Protein AF-A0A2M8Q6L3-F1 (afdb_monomer_lite)

InterPro dom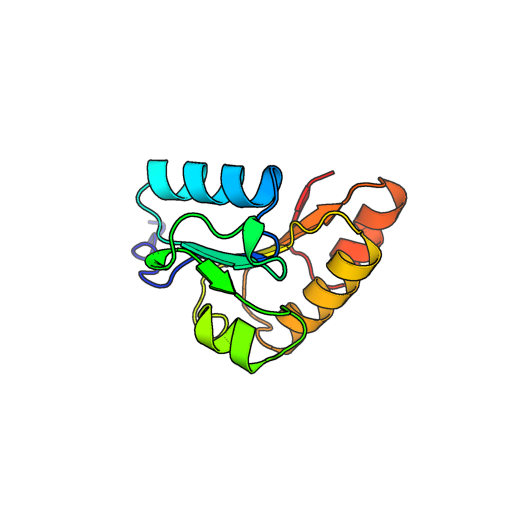ains:
  IPR003148 Regulator of K+ conductance, N-terminal lobe [PF02254] (12-122)
  IPR003148 Regulator of K+ conductance, N-terminal lobe [PS51201] (9-121)
  IPR036291 NAD(P)-binding domain superfamily [SSF51735] (10-122)
  IPR050721 Trk/Ktr/HKT Potassium Transport [PTHR43833] (9-122)

pLDDT: mean 94.06, std 12.29, range [35.91, 98.88]

Sequence (122 aa):
LLCTEPPSREPVVIIGGGRVGRAAGRALAERGMDYRIVELLPERVRDPAKYVLGDAANLEVLIAAGIRKTPAVLVTTHDDDTNIYLTIYCRRLRPDVQIISRARLERNVATLHRAGADFVLS

Structure (mmCIF, N/CA/C/O backbone):
data_AF-A0A2M8Q6L3-F1
#
_entry.id   AF-A0A2M8Q6L3-F1
#
loop_
_atom_site.group_PDB
_atom_site.id
_atom_site.type_symbol
_atom_site.label_atom_id
_atom_site.label_alt_id
_atom_site.label_comp_id
_atom_site.label_asym_id
_atom_site.label_entity_id
_atom_site.label_seq_id
_atom_site.pdbx_PDB_ins_code
_atom_site.Cartn_x
_atom_site.Cartn_y
_atom_site.Cartn_z
_atom_site.occupancy
_atom_site.B_iso_or_equiv
_atom_site.auth_seq_id
_atom_site.auth_comp_id
_atom_site.auth_asym_id
_atom_site.auth_atom_id
_atom_site.pdbx_PDB_model_num
ATOM 1 N N . LEU A 1 1 ? 1.547 25.552 21.720 1.00 35.91 1 LEU A N 1
ATOM 2 C CA . LEU A 1 1 ? 0.597 24.492 22.122 1.00 35.91 1 LEU A CA 1
ATOM 3 C C . LEU A 1 1 ? 0.181 23.758 20.856 1.00 35.91 1 LEU A C 1
ATOM 5 O O . LEU A 1 1 ? -0.789 24.145 20.225 1.00 35.91 1 LEU A O 1
ATOM 9 N N . LEU A 1 2 ? 0.996 22.803 20.403 1.00 39.00 2 LEU A N 1
ATOM 10 C CA . LEU A 1 2 ? 0.641 21.976 19.252 1.00 39.00 2 LEU A CA 1
ATOM 11 C C . LEU A 1 2 ? -0.349 20.931 19.762 1.00 39.00 2 LEU A C 1
ATOM 13 O O . LEU A 1 2 ? 0.032 20.037 20.514 1.00 39.00 2 LEU A O 1
ATOM 17 N N . CYS A 1 3 ? -1.623 21.106 19.424 1.00 40.62 3 CYS A N 1
ATOM 18 C CA . CYS A 1 3 ? -2.641 20.084 19.600 1.00 40.62 3 CYS A CA 1
ATOM 19 C C . CYS A 1 3 ? -2.251 18.895 18.719 1.00 40.62 3 CYS A C 1
ATOM 21 O O . CYS A 1 3 ? -2.508 18.895 17.520 1.00 40.62 3 CYS A O 1
ATOM 23 N N . THR A 1 4 ? -1.579 17.901 19.295 1.00 52.38 4 THR A N 1
ATOM 24 C CA . THR A 1 4 ? -1.509 16.581 18.679 1.00 52.38 4 THR A CA 1
ATOM 25 C C . THR A 1 4 ? -2.895 15.984 18.842 1.00 52.38 4 THR A C 1
ATOM 27 O O . THR A 1 4 ? -3.271 15.586 19.947 1.00 52.38 4 THR A O 1
ATOM 30 N N . GLU A 1 5 ? -3.686 16.004 17.772 1.00 51.12 5 GLU A N 1
ATOM 31 C CA . GLU A 1 5 ? -4.909 15.213 17.713 1.00 51.12 5 GLU A CA 1
ATOM 32 C C . GLU A 1 5 ? -4.588 13.773 18.147 1.00 51.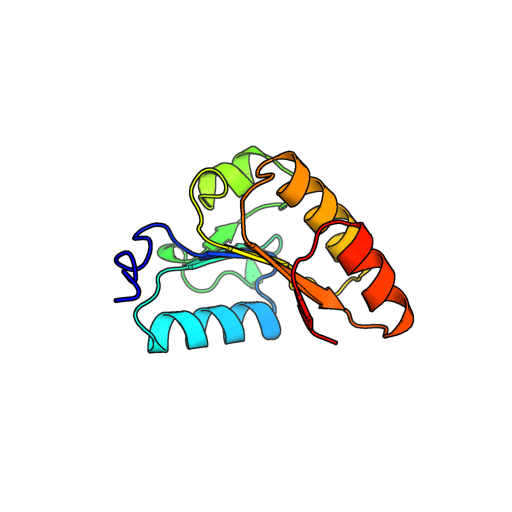12 5 GLU A C 1
ATOM 34 O O . GLU A 1 5 ? -3.494 13.272 17.848 1.00 51.12 5 GLU A O 1
ATOM 39 N N . PRO A 1 6 ? -5.480 13.110 18.904 1.00 53.69 6 PRO A N 1
ATOM 40 C CA . PRO A 1 6 ? -5.266 11.718 19.266 1.00 53.69 6 PRO A CA 1
ATOM 41 C C . PRO A 1 6 ? -5.015 10.908 17.985 1.00 53.69 6 PRO A C 1
ATOM 43 O O . PRO A 1 6 ? -5.658 11.186 16.968 1.00 53.69 6 PRO A O 1
ATOM 46 N N . PRO A 1 7 ? -4.088 9.930 18.001 1.00 58.44 7 PRO A N 1
ATOM 47 C CA . PRO A 1 7 ? -3.788 9.145 16.814 1.00 58.44 7 PRO A CA 1
ATOM 48 C C . PRO A 1 7 ? -5.089 8.578 16.251 1.00 58.44 7 PRO A C 1
ATOM 50 O O . PRO A 1 7 ? -5.906 8.023 16.994 1.00 58.44 7 PRO A O 1
ATOM 53 N N . SER A 1 8 ? -5.289 8.772 14.944 1.00 64.69 8 SER A N 1
ATOM 54 C CA . SER A 1 8 ? -6.406 8.193 14.204 1.00 64.69 8 SER A CA 1
ATOM 55 C C . SER A 1 8 ? -6.602 6.741 14.638 1.00 64.69 8 SER A C 1
ATOM 57 O O . SER A 1 8 ? -5.675 5.937 14.566 1.00 64.69 8 SER A O 1
ATOM 59 N N . ARG A 1 9 ? -7.818 6.404 15.079 1.00 81.38 9 ARG A N 1
ATOM 60 C CA . ARG A 1 9 ? -8.196 5.012 15.371 1.00 81.38 9 ARG A CA 1
ATOM 61 C C . ARG A 1 9 ? -8.294 4.155 14.110 1.00 81.38 9 ARG A C 1
ATOM 63 O O . ARG A 1 9 ? -8.379 2.939 14.217 1.00 81.38 9 ARG A O 1
ATOM 70 N N . GLU A 1 10 ? -8.320 4.785 12.940 1.00 94.25 10 GLU A N 1
ATOM 71 C CA . GLU A 1 10 ? -8.397 4.101 11.656 1.00 94.25 10 GLU A CA 1
ATOM 72 C C . GLU A 1 10 ? -7.019 3.534 11.281 1.00 94.25 10 GLU A C 1
ATOM 74 O O . GLU A 1 10 ? -6.007 4.226 11.460 1.00 94.25 10 GLU A O 1
ATOM 79 N N . PRO A 1 11 ? -6.964 2.298 10.757 1.00 96.56 11 PRO A N 1
ATOM 80 C CA . PRO A 1 11 ? -5.713 1.618 10.469 1.00 96.56 11 PRO A CA 1
ATOM 81 C C . PRO A 1 11 ? -4.974 2.282 9.310 1.00 96.56 11 PRO A C 1
ATOM 83 O O . PRO A 1 11 ? -5.585 2.683 8.322 1.00 96.56 11 PRO A O 1
ATOM 86 N N . VAL A 1 12 ? -3.644 2.306 9.384 1.00 98.44 12 VAL A N 1
ATOM 87 C CA . VAL A 1 12 ? -2.796 2.628 8.230 1.00 98.44 12 VAL A CA 1
ATOM 88 C C . VAL A 1 12 ? -2.948 1.539 7.168 1.00 98.44 12 VAL A C 1
ATOM 90 O O . VAL A 1 12 ? -2.788 0.349 7.455 1.00 98.44 12 VAL A O 1
ATOM 93 N N . VAL A 1 13 ? -3.193 1.933 5.921 1.00 98.75 13 VAL A N 1
ATOM 94 C CA . VAL A 1 13 ? -3.268 0.994 4.796 1.00 98.75 13 VAL A CA 1
ATOM 95 C C . VAL A 1 13 ? -1.871 0.762 4.238 1.00 98.75 13 VAL A C 1
ATOM 97 O O . VAL A 1 13 ? -1.167 1.701 3.879 1.00 98.75 13 VAL A O 1
ATOM 100 N N . ILE A 1 14 ? -1.468 -0.497 4.120 1.00 98.81 14 ILE A N 1
ATOM 101 C CA . ILE A 1 14 ? -0.196 -0.899 3.520 1.00 98.81 14 ILE A CA 1
ATOM 102 C C . ILE A 1 14 ? -0.506 -1.742 2.289 1.00 98.81 14 ILE A C 1
ATOM 104 O O . ILE A 1 14 ? -1.109 -2.802 2.401 1.00 98.81 14 ILE A O 1
ATOM 108 N N . ILE A 1 15 ? -0.066 -1.314 1.113 1.00 98.75 15 ILE A N 1
ATOM 109 C CA . ILE A 1 15 ? -0.221 -2.072 -0.126 1.00 98.75 15 ILE A CA 1
ATOM 110 C C . ILE A 1 15 ? 1.060 -2.870 -0.388 1.00 98.75 15 ILE A C 1
ATOM 112 O O . ILE A 1 15 ? 2.148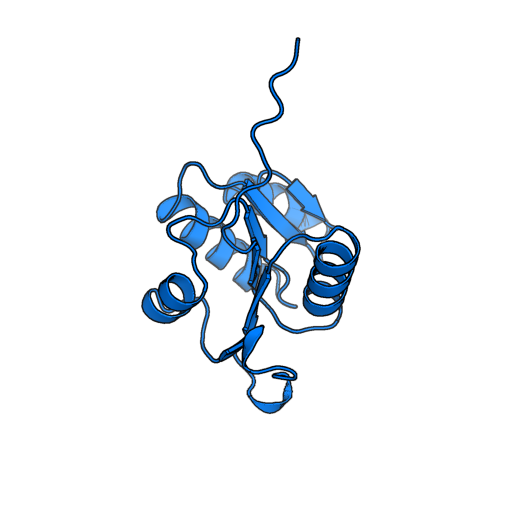 -2.304 -0.547 1.00 98.75 15 ILE A O 1
ATOM 116 N N . GLY A 1 16 ? 0.917 -4.195 -0.428 1.00 98.06 16 GLY A N 1
ATOM 117 C CA . GLY A 1 16 ? 1.989 -5.170 -0.601 1.00 98.06 16 GLY A CA 1
ATOM 118 C C . GLY A 1 16 ? 2.408 -5.836 0.713 1.00 98.06 16 GLY A C 1
ATOM 119 O O . GLY A 1 16 ? 3.131 -5.264 1.524 1.00 98.06 16 GLY A O 1
ATOM 120 N N . GLY A 1 17 ? 2.071 -7.111 0.886 1.00 97.19 17 GLY A N 1
ATOM 121 C CA . GLY A 1 17 ? 2.447 -7.959 2.023 1.00 97.19 17 GLY A CA 1
ATOM 122 C C . GLY A 1 17 ? 3.828 -8.604 1.895 1.00 97.19 17 GLY A C 1
ATOM 123 O O . GLY A 1 17 ? 4.073 -9.678 2.448 1.00 97.19 17 GLY A O 1
ATOM 124 N N . GLY A 1 18 ? 4.757 -7.965 1.177 1.00 95.88 18 GLY A N 1
ATOM 125 C CA . GLY A 1 18 ? 6.148 -8.399 1.030 1.00 95.88 18 GLY A CA 1
ATOM 126 C C . GLY A 1 18 ? 7.014 -8.127 2.269 1.00 95.88 18 GLY A C 1
ATOM 127 O O . GLY A 1 18 ? 6.529 -7.826 3.356 1.00 95.88 18 GLY A O 1
ATOM 128 N N . ARG A 1 19 ? 8.344 -8.212 2.120 1.00 95.62 19 ARG A N 1
ATOM 129 C CA . ARG A 1 19 ? 9.284 -7.950 3.233 1.00 95.62 19 ARG A CA 1
ATOM 130 C C . ARG A 1 19 ? 9.112 -6.548 3.830 1.00 95.62 19 ARG A C 1
ATOM 132 O O . ARG A 1 19 ? 9.056 -6.431 5.050 1.00 95.62 19 ARG A O 1
ATOM 139 N N . VAL A 1 20 ? 9.003 -5.528 2.974 1.00 96.38 20 VAL A N 1
ATOM 140 C CA . VAL A 1 20 ? 8.890 -4.119 3.386 1.00 96.38 20 VAL A CA 1
ATOM 141 C C . VAL A 1 20 ? 7.541 -3.842 4.040 1.00 96.38 20 VAL A C 1
ATOM 143 O O . VAL A 1 20 ? 7.528 -3.428 5.193 1.00 96.38 20 VAL A O 1
ATOM 146 N N . GLY A 1 21 ? 6.420 -4.153 3.383 1.00 97.31 21 GLY A N 1
ATOM 147 C CA . GLY A 1 21 ? 5.096 -3.915 3.967 1.00 97.31 21 GLY A CA 1
ATOM 148 C C . GLY A 1 21 ? 4.877 -4.637 5.299 1.00 97.31 21 GLY A C 1
ATOM 149 O O . GLY A 1 21 ? 4.383 -4.041 6.252 1.00 97.31 21 GLY A O 1
ATOM 150 N N . ARG A 1 22 ? 5.360 -5.882 5.447 1.00 97.75 22 ARG A N 1
ATOM 151 C CA . ARG A 1 22 ? 5.311 -6.577 6.747 1.00 97.75 22 ARG A CA 1
ATOM 152 C C . ARG A 1 22 ? 6.209 -5.941 7.805 1.00 97.75 22 ARG A C 1
ATOM 154 O O . ARG A 1 22 ? 5.877 -6.010 8.982 1.00 97.75 22 ARG A O 1
ATOM 161 N N . ALA A 1 23 ? 7.370 -5.408 7.425 1.00 97.50 23 ALA A N 1
ATOM 162 C CA . ALA A 1 23 ? 8.237 -4.695 8.362 1.00 97.50 23 ALA A CA 1
ATOM 163 C C . ALA A 1 23 ? 7.589 -3.386 8.826 1.00 97.50 23 ALA A C 1
ATOM 165 O O . ALA A 1 23 ? 7.583 -3.118 10.023 1.00 97.50 23 ALA A O 1
ATOM 166 N N . ALA A 1 24 ? 6.963 -2.644 7.909 1.00 97.69 24 ALA A N 1
ATOM 167 C CA . ALA A 1 24 ? 6.191 -1.452 8.237 1.00 97.69 24 ALA A CA 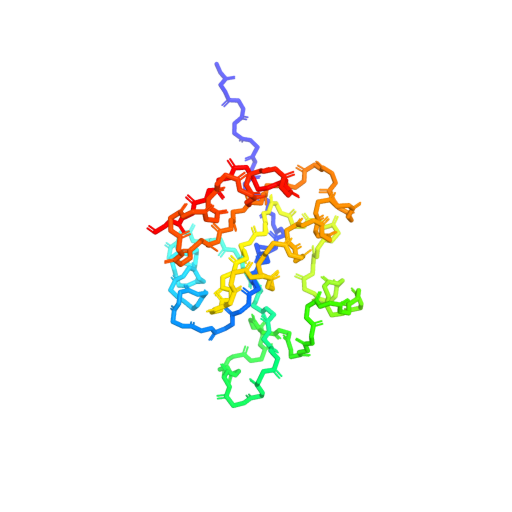1
ATOM 168 C C . ALA A 1 24 ? 5.024 -1.772 9.186 1.00 97.69 24 ALA A C 1
ATOM 170 O O . ALA A 1 24 ? 4.887 -1.121 10.215 1.00 97.69 24 ALA A O 1
ATOM 171 N N . GLY A 1 25 ? 4.248 -2.828 8.907 1.00 97.69 25 GLY A N 1
ATOM 172 C CA . GLY A 1 25 ? 3.161 -3.268 9.790 1.00 97.69 25 GLY A CA 1
ATOM 173 C C . GLY A 1 25 ? 3.635 -3.616 11.206 1.00 97.69 25 GLY A C 1
ATOM 174 O O . GLY A 1 25 ? 3.018 -3.201 12.182 1.00 97.69 25 GLY A O 1
ATOM 175 N N . ARG A 1 26 ? 4.777 -4.309 11.345 1.00 97.75 26 ARG A N 1
ATOM 176 C CA . ARG A 1 26 ? 5.376 -4.578 12.668 1.00 97.75 26 ARG A CA 1
ATOM 177 C C . ARG A 1 26 ? 5.790 -3.296 13.389 1.00 97.75 26 ARG A C 1
ATOM 179 O O . ARG A 1 26 ? 5.429 -3.123 14.545 1.00 97.75 26 ARG A O 1
ATOM 186 N N . ALA A 1 27 ? 6.470 -2.384 12.697 1.00 97.50 27 ALA A N 1
ATOM 187 C CA . ALA A 1 27 ? 6.904 -1.117 13.281 1.00 97.50 27 ALA A CA 1
ATOM 188 C C . ALA A 1 27 ? 5.723 -0.227 13.722 1.00 97.50 27 ALA A C 1
ATOM 190 O O . ALA A 1 27 ? 5.832 0.498 14.709 1.00 97.50 27 ALA A O 1
ATOM 191 N N . LEU A 1 28 ? 4.588 -0.277 13.013 1.00 96.81 28 LEU A N 1
ATOM 192 C CA . LEU A 1 28 ? 3.353 0.396 13.432 1.00 96.81 28 LEU A CA 1
ATOM 193 C C . LEU A 1 28 ? 2.765 -0.249 14.692 1.00 96.81 28 LEU A C 1
ATOM 195 O O . LEU A 1 28 ? 2.455 0.465 15.646 1.00 96.81 28 LEU A O 1
ATOM 199 N N . ALA A 1 29 ? 2.686 -1.583 14.729 1.00 96.06 29 ALA A N 1
ATOM 200 C CA . ALA A 1 29 ? 2.184 -2.320 15.888 1.00 96.06 29 ALA A CA 1
ATOM 201 C C . ALA A 1 29 ? 3.006 -2.056 17.157 1.00 96.06 29 ALA A C 1
ATOM 203 O O . ALA A 1 29 ? 2.437 -1.836 18.222 1.00 96.06 29 ALA A O 1
ATOM 204 N N . GLU A 1 30 ? 4.337 -2.015 17.041 1.00 97.25 30 GLU A N 1
ATOM 205 C CA . GLU A 1 30 ? 5.258 -1.688 18.142 1.00 97.25 30 GLU A CA 1
ATOM 206 C C . GLU A 1 30 ? 5.016 -0.285 18.723 1.00 97.25 30 GLU A C 1
ATOM 208 O O . GLU A 1 30 ? 5.325 -0.029 19.884 1.00 97.25 30 GLU A O 1
ATOM 213 N N . ARG A 1 31 ? 4.424 0.620 17.935 1.00 95.44 31 ARG A N 1
ATOM 214 C CA . ARG A 1 31 ? 4.042 1.979 18.347 1.00 95.44 31 ARG A CA 1
ATOM 215 C C . ARG A 1 31 ? 2.570 2.092 18.756 1.00 95.44 31 ARG A C 1
ATOM 217 O O . ARG A 1 31 ? 2.081 3.202 18.945 1.00 95.44 31 ARG A O 1
ATOM 224 N N . GLY A 1 32 ? 1.853 0.972 18.860 1.00 94.88 32 GLY A N 1
ATOM 225 C CA . GLY A 1 32 ? 0.431 0.946 19.204 1.00 94.88 32 GLY A CA 1
ATOM 226 C C . GLY A 1 32 ? -0.496 1.482 18.108 1.00 94.88 32 GLY A C 1
ATOM 227 O O . GLY A 1 32 ? -1.640 1.818 18.400 1.00 94.88 32 GLY A O 1
ATOM 228 N N . MET A 1 33 ? -0.023 1.579 16.861 1.00 95.38 33 MET A N 1
ATOM 229 C CA . MET A 1 33 ? -0.832 2.010 15.720 1.00 95.38 33 MET A CA 1
ATOM 230 C C . MET A 1 33 ? -1.409 0.807 14.977 1.00 95.38 33 MET A C 1
ATOM 232 O O . ME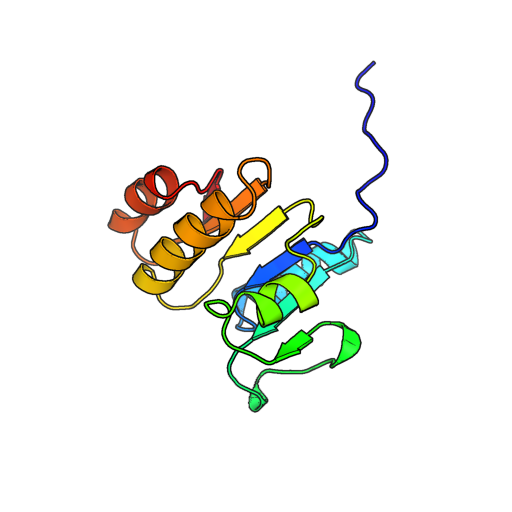T A 1 33 ? -0.704 -0.169 14.706 1.00 95.38 33 MET A O 1
ATOM 236 N N . ASP A 1 34 ? -2.691 0.891 14.620 1.00 96.50 34 ASP A N 1
ATOM 237 C CA . ASP A 1 34 ? -3.340 -0.151 13.833 1.00 96.50 34 ASP A CA 1
ATOM 238 C C . ASP A 1 34 ? -2.987 -0.045 12.341 1.00 96.50 34 ASP A C 1
ATOM 240 O O . ASP A 1 34 ? -2.636 1.021 11.828 1.00 96.50 34 ASP A O 1
ATOM 244 N N . TYR A 1 35 ? -3.064 -1.169 11.634 1.00 98.19 35 TYR A N 1
ATOM 245 C CA . TYR A 1 35 ? -2.744 -1.258 10.216 1.00 98.19 35 TYR A CA 1
ATOM 246 C C . TYR A 1 35 ? -3.489 -2.404 9.528 1.00 98.19 35 TYR A C 1
ATOM 248 O O . TYR A 1 35 ? -3.873 -3.399 10.149 1.00 98.19 35 TYR A O 1
ATOM 256 N N . ARG A 1 36 ? -3.627 -2.283 8.206 1.00 98.50 36 ARG A N 1
ATOM 257 C CA . ARG A 1 36 ? -4.203 -3.303 7.330 1.00 98.50 36 ARG A CA 1
ATOM 258 C C . ARG A 1 36 ? -3.347 -3.454 6.075 1.00 98.50 36 ARG A C 1
ATOM 260 O O . ARG A 1 36 ? -3.062 -2.475 5.391 1.00 98.50 36 ARG A O 1
ATOM 267 N N . ILE A 1 37 ? -2.927 -4.678 5.774 1.00 98.75 37 ILE A N 1
ATOM 268 C CA . ILE A 1 37 ? -2.131 -5.011 4.590 1.00 98.75 37 ILE A CA 1
ATOM 269 C C . ILE A 1 37 ? -3.060 -5.480 3.469 1.00 98.75 37 ILE A C 1
ATOM 271 O O . ILE A 1 37 ? -3.785 -6.453 3.641 1.00 98.75 37 ILE A O 1
ATOM 275 N N . VAL A 1 38 ? -3.000 -4.838 2.307 1.00 98.75 38 VAL A N 1
ATOM 276 C CA . VAL A 1 38 ? -3.583 -5.343 1.059 1.00 98.75 38 VAL A CA 1
ATOM 277 C C . VAL A 1 38 ? -2.538 -6.198 0.353 1.00 98.75 38 VAL A C 1
ATOM 279 O O . VAL A 1 38 ? -1.435 -5.728 0.064 1.00 98.75 38 VAL A O 1
ATOM 282 N N . GLU A 1 39 ? -2.858 -7.460 0.091 1.00 98.12 39 GLU A N 1
ATOM 283 C CA . GLU A 1 39 ? -1.955 -8.410 -0.559 1.00 98.12 39 GLU A CA 1
ATOM 284 C C . GLU A 1 39 ? -2.722 -9.235 -1.589 1.00 98.12 39 GLU A C 1
ATOM 286 O O . GLU A 1 39 ? -3.819 -9.705 -1.315 1.00 98.12 39 GLU A O 1
ATOM 291 N N . LEU A 1 40 ? -2.130 -9.410 -2.768 1.00 97.31 40 LEU A N 1
ATOM 292 C CA . LEU A 1 40 ? -2.742 -10.121 -3.886 1.00 97.31 40 LEU A CA 1
ATOM 293 C C . LEU A 1 40 ? -2.554 -11.637 -3.763 1.00 97.31 40 LEU A C 1
ATOM 295 O O . LEU A 1 40 ? -3.422 -12.402 -4.170 1.00 97.31 40 LEU A O 1
ATOM 299 N N . LEU A 1 41 ? -1.413 -12.063 -3.219 1.00 96.38 41 LEU A N 1
ATOM 300 C CA . LEU A 1 41 ? -0.997 -13.460 -3.162 1.00 96.38 41 LEU A CA 1
ATOM 301 C C . LEU A 1 41 ? -1.484 -14.134 -1.866 1.00 96.38 41 LEU A C 1
ATOM 303 O O . LEU A 1 41 ? -0.984 -13.786 -0.786 1.00 96.38 41 LEU A O 1
ATOM 307 N N . PRO A 1 42 ? -2.417 -15.108 -1.932 1.00 96.25 42 PRO A N 1
ATOM 308 C CA . PRO A 1 42 ? -2.979 -15.761 -0.748 1.00 96.25 42 PRO A CA 1
ATOM 309 C C . PRO A 1 42 ? -1.918 -16.371 0.174 1.00 96.25 42 PRO A C 1
ATOM 311 O O . PRO A 1 42 ? -2.017 -16.265 1.392 1.00 96.25 42 PRO A O 1
ATOM 314 N N . GLU A 1 43 ? -0.852 -16.943 -0.386 1.00 96.25 43 GLU A N 1
ATOM 315 C CA . GLU A 1 43 ? 0.237 -17.578 0.359 1.00 96.25 43 GLU A CA 1
ATOM 316 C C . GLU A 1 43 ? 1.080 -16.596 1.191 1.00 96.25 43 GLU A C 1
ATOM 318 O O . GLU A 1 43 ? 1.867 -17.004 2.049 1.00 96.25 43 GLU A O 1
ATOM 323 N N . ARG A 1 44 ? 0.943 -15.286 0.949 1.00 94.62 44 ARG A N 1
ATOM 324 C CA . ARG A 1 44 ? 1.605 -14.236 1.735 1.00 94.62 44 ARG A CA 1
ATOM 325 C C . ARG A 1 44 ? 0.747 -13.719 2.885 1.00 94.62 44 ARG A C 1
ATOM 327 O O . ARG A 1 44 ? 1.278 -12.992 3.733 1.00 94.62 44 ARG A O 1
ATOM 334 N N . VAL A 1 45 ? -0.529 -14.096 2.940 1.00 95.06 45 VAL A N 1
ATOM 335 C CA . VAL A 1 45 ? -1.431 -13.757 4.041 1.00 95.06 45 VAL A CA 1
ATOM 336 C C . VAL A 1 45 ? -1.024 -14.551 5.277 1.00 95.06 45 VAL A C 1
ATOM 338 O O . VAL A 1 45 ? -0.871 -15.768 5.232 1.00 95.06 45 VAL A O 1
ATOM 341 N N . ARG A 1 46 ? -0.805 -13.847 6.391 1.00 91.06 46 ARG A N 1
ATOM 342 C CA . ARG A 1 46 ? -0.360 -14.460 7.654 1.00 91.06 46 ARG A CA 1
ATOM 343 C C . ARG A 1 46 ? -1.439 -14.433 8.720 1.00 91.06 46 ARG A C 1
ATOM 345 O O . ARG A 1 46 ? -1.757 -15.462 9.296 1.00 91.06 46 ARG A O 1
ATOM 352 N N . ASP A 1 47 ? -1.973 -13.245 8.969 1.00 92.56 47 ASP A N 1
ATOM 353 C CA . ASP A 1 47 ? -3.023 -13.007 9.952 1.00 92.56 47 ASP A CA 1
ATOM 354 C C . ASP A 1 47 ? -4.250 -12.439 9.225 1.00 92.56 47 ASP A C 1
ATOM 356 O O . ASP A 1 47 ? -4.213 -11.285 8.797 1.00 92.56 47 ASP A O 1
ATOM 360 N N . PRO A 1 48 ? -5.342 -13.200 9.071 1.00 91.50 48 PRO A N 1
ATOM 361 C CA . PRO A 1 48 ? -6.548 -12.718 8.400 1.00 91.50 48 PRO A CA 1
ATOM 362 C C . PRO A 1 48 ? -7.110 -11.407 8.977 1.00 91.50 48 PRO A C 1
ATOM 364 O O . PRO A 1 48 ? -7.693 -10.614 8.237 1.00 91.50 48 PRO A O 1
ATOM 367 N N . ALA A 1 49 ? -6.891 -11.118 10.267 1.00 93.81 49 ALA A N 1
ATOM 368 C CA . ALA A 1 49 ? -7.351 -9.872 10.881 1.00 93.81 49 ALA A CA 1
ATOM 369 C C . ALA A 1 49 ? -6.590 -8.646 10.344 1.00 93.81 49 ALA A C 1
ATOM 371 O O . ALA A 1 49 ? -7.166 -7.572 10.159 1.00 93.81 49 ALA A O 1
ATOM 372 N N . LYS A 1 50 ? -5.302 -8.804 10.020 1.00 97.44 50 LYS A N 1
ATOM 373 C CA . LYS A 1 50 ? -4.442 -7.718 9.521 1.00 97.44 50 LYS A CA 1
ATOM 374 C C . LYS A 1 50 ? -4.364 -7.632 8.001 1.00 97.44 50 LYS A C 1
ATOM 376 O O . LYS A 1 50 ? -3.721 -6.715 7.501 1.00 97.44 50 LYS A O 1
ATOM 381 N N . TYR A 1 51 ? -4.990 -8.548 7.261 1.00 98.38 51 TYR A N 1
ATOM 382 C CA . TYR A 1 51 ? -4.850 -8.633 5.805 1.00 98.38 51 TYR A CA 1
ATOM 383 C C . TYR A 1 51 ? -6.194 -8.539 5.074 1.00 98.38 51 TYR A C 1
ATOM 385 O O . TYR A 1 51 ? -7.184 -9.156 5.466 1.00 98.38 51 TYR A O 1
ATOM 393 N N . VAL A 1 52 ? -6.206 -7.802 3.967 1.00 98.50 52 VAL A N 1
ATOM 394 C CA . VAL A 1 52 ? -7.221 -7.889 2.915 1.00 98.50 52 VAL A CA 1
ATOM 395 C C . VAL A 1 52 ? -6.573 -8.610 1.741 1.00 98.50 52 VAL A C 1
ATOM 397 O O . VAL A 1 52 ? -5.609 -8.107 1.162 1.00 98.50 52 VAL A O 1
ATOM 400 N N . LEU A 1 53 ? -7.092 -9.786 1.401 1.00 98.44 53 LEU A N 1
ATOM 401 C CA . LEU A 1 53 ? -6.679 -10.499 0.199 1.00 98.44 53 LEU A CA 1
ATOM 402 C C . LEU A 1 53 ? -7.370 -9.879 -1.020 1.00 98.44 53 LEU A C 1
ATOM 404 O O . LEU A 1 53 ? -8.598 -9.845 -1.076 1.00 98.44 53 LEU A O 1
ATOM 408 N N . GLY A 1 54 ? -6.591 -9.404 -1.987 1.00 98.25 54 GLY A N 1
ATOM 409 C CA . GLY A 1 54 ? -7.108 -8.875 -3.242 1.00 98.25 54 GLY A CA 1
ATOM 410 C C . GLY A 1 54 ? -6.161 -7.906 -3.941 1.00 98.25 54 GLY A C 1
ATOM 411 O O . GLY A 1 54 ? -5.130 -7.499 -3.405 1.00 98.25 54 GLY A O 1
ATOM 412 N N . ASP A 1 55 ? -6.538 -7.525 -5.158 1.00 98.25 55 ASP A N 1
ATOM 413 C CA . ASP A 1 55 ? -5.819 -6.528 -5.946 1.00 98.25 55 ASP A CA 1
ATOM 414 C C . ASP A 1 55 ? -6.125 -5.111 -5.441 1.00 98.25 55 ASP A C 1
ATOM 416 O O . ASP A 1 55 ? -7.283 -4.702 -5.368 1.00 98.25 55 ASP A O 1
ATOM 420 N N . ALA A 1 56 ? -5.085 -4.337 -5.132 1.00 98.00 56 ALA A N 1
ATOM 421 C CA . ALA A 1 56 ? -5.213 -2.942 -4.720 1.00 98.00 56 ALA A CA 1
ATOM 422 C C . ALA A 1 56 ? -5.705 -2.009 -5.844 1.00 98.00 56 ALA A C 1
ATOM 424 O O . ALA A 1 56 ? -6.121 -0.887 -5.562 1.00 98.00 56 ALA A O 1
ATOM 425 N N . ALA A 1 57 ? -5.698 -2.449 -7.107 1.00 97.50 57 ALA A N 1
ATOM 426 C CA . ALA A 1 57 ? -6.372 -1.750 -8.199 1.00 97.50 57 ALA A CA 1
ATOM 427 C C . ALA A 1 57 ? -7.909 -1.825 -8.087 1.00 97.50 57 ALA A C 1
ATOM 429 O O . ALA A 1 57 ? -8.608 -0.994 -8.668 1.00 97.50 57 ALA A O 1
ATOM 430 N N . ASN A 1 58 ? -8.452 -2.780 -7.322 1.00 98.50 58 ASN A N 1
ATOM 431 C CA . ASN A 1 58 ? -9.884 -2.892 -7.074 1.00 98.50 58 ASN A CA 1
ATOM 432 C C . ASN A 1 58 ? -10.311 -1.962 -5.924 1.00 98.50 58 ASN A C 1
ATOM 434 O O . ASN A 1 58 ? -9.823 -2.064 -4.796 1.00 98.50 58 ASN A O 1
ATOM 438 N N . LEU A 1 59 ? -11.265 -1.067 -6.201 1.00 98.25 59 LEU A N 1
ATOM 439 C CA . LEU A 1 59 ? -11.788 -0.125 -5.211 1.00 98.25 59 LEU A CA 1
ATOM 440 C C . LEU A 1 59 ? -12.365 -0.827 -3.976 1.00 98.25 59 LEU A C 1
ATOM 442 O O . LEU A 1 59 ? -12.108 -0.383 -2.860 1.00 98.25 59 LEU A O 1
ATOM 446 N N . GLU A 1 60 ? -13.098 -1.926 -4.154 1.00 98.56 60 GLU A N 1
ATOM 447 C CA . GLU A 1 60 ? -13.737 -2.645 -3.045 1.00 98.56 60 GLU A CA 1
ATOM 448 C C . GLU A 1 60 ? -12.701 -3.243 -2.085 1.00 98.56 60 GLU A C 1
ATOM 45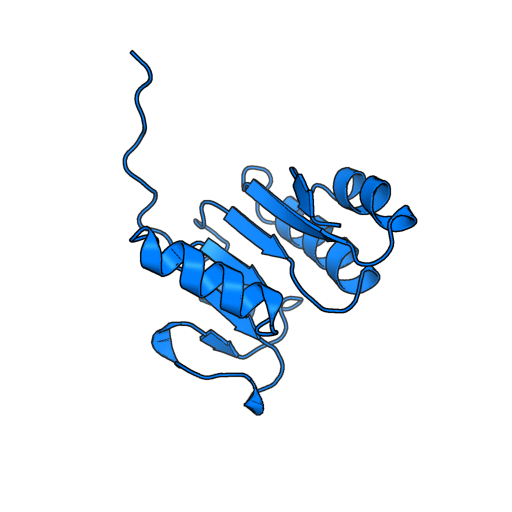0 O O . GLU A 1 60 ? -12.887 -3.224 -0.868 1.00 98.56 60 GLU A O 1
ATOM 455 N N . VAL A 1 61 ? -11.552 -3.681 -2.610 1.00 98.62 61 VAL A N 1
ATOM 456 C CA . VAL A 1 61 ? -10.421 -4.166 -1.804 1.00 98.62 61 VAL A CA 1
ATOM 457 C C . VAL A 1 61 ? -9.838 -3.028 -0.961 1.00 98.62 61 VAL A C 1
ATOM 459 O O . VAL A 1 61 ? -9.618 -3.195 0.239 1.00 98.62 61 VAL A O 1
ATOM 462 N N . LEU A 1 62 ? -9.633 -1.845 -1.550 1.00 98.50 62 LEU A N 1
ATOM 463 C CA . LEU A 1 62 ? -9.142 -0.676 -0.814 1.00 98.50 62 LEU A CA 1
ATOM 464 C C . LEU A 1 62 ? -10.165 -0.152 0.207 1.00 98.50 62 LEU A C 1
ATOM 466 O O . LEU A 1 62 ? -9.780 0.277 1.298 1.00 98.50 62 LEU A O 1
ATOM 470 N N . ILE A 1 63 ? -11.464 -0.203 -0.104 1.00 98.31 63 ILE A N 1
ATOM 471 C CA . ILE A 1 63 ? -12.538 0.146 0.837 1.00 98.31 63 ILE A CA 1
ATOM 472 C C . ILE A 1 63 ? -12.523 -0.810 2.029 1.00 98.31 63 ILE A C 1
ATOM 474 O O . ILE A 1 63 ? -12.500 -0.339 3.166 1.00 98.31 63 ILE A O 1
ATOM 478 N N . ALA A 1 64 ? -12.436 -2.122 1.793 1.00 97.94 64 ALA A N 1
ATOM 479 C CA . ALA A 1 64 ? -12.302 -3.129 2.848 1.00 97.94 64 ALA A CA 1
ATOM 480 C C . ALA A 1 64 ? -11.008 -2.978 3.675 1.00 97.94 64 ALA A C 1
ATOM 482 O O . ALA A 1 64 ? -10.926 -3.463 4.809 1.00 97.94 64 ALA A O 1
ATOM 483 N N . ALA A 1 65 ? -9.995 -2.305 3.122 1.00 97.94 65 ALA A N 1
ATOM 484 C CA . ALA A 1 65 ? -8.769 -1.952 3.830 1.00 97.94 65 ALA A CA 1
ATOM 485 C C . ALA A 1 65 ? -8.884 -0.680 4.682 1.00 97.94 65 ALA A C 1
ATOM 487 O O . ALA A 1 65 ? -8.029 -0.455 5.532 1.00 97.94 65 ALA A O 1
ATOM 488 N N . GLY A 1 66 ? -9.921 0.139 4.479 1.00 97.50 66 GLY A N 1
ATOM 489 C CA . GLY A 1 66 ? -10.126 1.390 5.213 1.00 97.50 66 GLY A CA 1
ATOM 490 C C . GLY A 1 66 ? -9.651 2.650 4.483 1.00 97.50 66 GLY A C 1
ATOM 491 O O . GLY A 1 66 ? -9.545 3.708 5.105 1.00 97.50 66 GLY A O 1
ATOM 492 N N . ILE A 1 67 ? -9.414 2.602 3.161 1.00 97.94 67 ILE A N 1
ATOM 493 C CA . ILE A 1 67 ? -8.889 3.749 2.386 1.00 97.94 67 ILE A CA 1
ATOM 494 C C . ILE A 1 67 ? -9.693 5.043 2.576 1.00 97.94 67 ILE A C 1
ATOM 496 O O . ILE A 1 67 ? -9.142 6.134 2.492 1.00 97.94 67 ILE A O 1
ATOM 500 N N . ARG A 1 68 ? -10.997 4.949 2.866 1.00 96.75 68 ARG A N 1
ATOM 501 C CA . ARG A 1 68 ? -11.890 6.107 3.038 1.00 96.75 68 ARG A CA 1
ATOM 502 C C . ARG A 1 68 ? -11.521 6.994 4.224 1.00 96.75 68 ARG A C 1
ATOM 504 O O . ARG A 1 68 ? -11.828 8.178 4.182 1.00 96.75 68 ARG A O 1
ATOM 511 N N . LYS A 1 69 ? -10.904 6.426 5.261 1.00 96.44 69 LYS A N 1
ATOM 512 C CA . LYS A 1 69 ? -10.629 7.129 6.521 1.00 96.44 69 LYS A CA 1
ATOM 513 C C . LYS A 1 69 ? -9.207 6.948 7.034 1.00 96.44 69 LYS A C 1
ATOM 515 O O . LYS A 1 69 ? -8.832 7.626 7.981 1.00 96.44 69 LYS A O 1
ATOM 520 N N . THR A 1 70 ? -8.420 6.070 6.407 1.00 97.81 70 THR A N 1
ATOM 521 C CA . THR A 1 70 ? -7.026 5.844 6.797 1.00 97.81 70 THR A CA 1
ATOM 522 C C . THR A 1 70 ? -6.260 7.167 6.898 1.00 97.81 70 THR A C 1
ATOM 524 O O . THR A 1 70 ? -6.450 8.035 6.030 1.00 97.81 70 THR A O 1
ATOM 527 N N . PRO A 1 71 ? -5.399 7.328 7.918 1.00 97.00 71 PRO A N 1
ATOM 528 C CA . PRO A 1 71 ? -4.536 8.496 8.040 1.00 97.00 71 PRO A CA 1
ATOM 529 C C . PRO A 1 71 ? -3.392 8.471 7.016 1.00 97.00 71 PRO A C 1
ATOM 531 O O . PRO A 1 71 ? -2.905 9.524 6.613 1.00 97.00 71 PRO A O 1
ATOM 534 N N . ALA A 1 72 ? -2.973 7.278 6.576 1.00 98.31 72 ALA A N 1
ATOM 535 C CA . ALA A 1 72 ? -1.860 7.117 5.650 1.00 98.31 72 ALA A CA 1
ATOM 536 C C . ALA A 1 72 ? -1.993 5.872 4.760 1.00 98.31 72 ALA A C 1
ATOM 538 O O . ALA A 1 72 ? -2.625 4.876 5.126 1.00 98.31 72 ALA A O 1
ATOM 539 N N . VAL A 1 73 ? -1.347 5.916 3.597 1.00 98.75 73 VAL A N 1
ATOM 540 C CA . VAL A 1 73 ? -1.171 4.781 2.688 1.00 98.75 73 VAL A CA 1
ATOM 541 C C . VAL A 1 73 ? 0.315 4.562 2.440 1.00 98.75 73 VAL A C 1
ATOM 543 O O . VAL A 1 73 ? 1.022 5.475 2.019 1.00 98.75 73 VAL A O 1
ATOM 546 N N . LEU A 1 74 ? 0.786 3.338 2.670 1.00 98.75 74 LEU A N 1
ATOM 547 C CA . LEU A 1 74 ? 2.135 2.903 2.323 1.00 98.75 74 LEU A CA 1
ATOM 548 C C . LEU A 1 74 ? 2.081 2.024 1.074 1.00 98.75 74 LEU A C 1
ATOM 550 O O . LEU A 1 74 ? 1.578 0.905 1.129 1.00 98.75 74 LEU A O 1
ATOM 554 N N . VAL A 1 75 ? 2.633 2.490 -0.042 1.00 98.75 75 VAL A N 1
ATOM 555 C CA . VAL A 1 75 ? 2.696 1.736 -1.300 1.00 98.75 75 VAL A CA 1
ATOM 556 C C . VAL A 1 75 ? 4.057 1.050 -1.396 1.00 98.75 75 VAL A C 1
ATOM 558 O O . VAL A 1 75 ? 5.081 1.696 -1.602 1.00 98.75 75 VAL A O 1
ATOM 561 N N . THR A 1 76 ? 4.094 -0.267 -1.181 1.00 97.75 76 THR A N 1
ATOM 562 C CA . THR A 1 76 ? 5.350 -1.010 -0.952 1.00 97.75 76 THR A CA 1
ATOM 563 C C . THR A 1 76 ? 5.505 -2.244 -1.835 1.00 97.75 76 THR A C 1
ATOM 565 O O . THR A 1 76 ? 6.208 -3.198 -1.469 1.00 97.75 76 THR A O 1
ATOM 568 N N . THR A 1 77 ? 4.870 -2.244 -3.012 1.00 96.44 77 THR A N 1
ATOM 569 C CA . THR A 1 77 ? 5.021 -3.355 -3.953 1.00 96.44 77 THR A CA 1
ATOM 570 C C . THR A 1 77 ? 6.464 -3.444 -4.466 1.00 96.44 77 THR A C 1
ATOM 572 O O . THR A 1 77 ? 7.324 -2.602 -4.183 1.00 96.44 77 THR A O 1
ATOM 575 N N . HIS A 1 78 ? 6.766 -4.540 -5.158 1.00 94.56 78 HIS A N 1
ATOM 576 C CA . HIS A 1 78 ? 8.110 -4.819 -5.654 1.00 94.56 78 HIS A CA 1
ATOM 577 C C . HIS A 1 78 ? 8.381 -4.237 -7.047 1.00 94.56 78 HIS A C 1
ATOM 579 O O . HIS A 1 78 ? 9.492 -4.439 -7.539 1.00 94.56 78 HIS A O 1
ATOM 585 N N . ASP A 1 79 ? 7.397 -3.556 -7.632 1.00 96.62 79 ASP A N 1
ATOM 586 C CA . ASP A 1 79 ? 7.407 -3.005 -8.980 1.00 96.62 79 ASP A CA 1
ATOM 587 C C . ASP A 1 79 ? 7.087 -1.502 -8.932 1.00 96.62 79 ASP A C 1
ATOM 589 O O . ASP A 1 79 ? 6.086 -1.085 -8.345 1.00 96.62 79 ASP A O 1
ATOM 593 N N . ASP A 1 80 ? 7.968 -0.680 -9.503 1.00 97.75 80 ASP A N 1
ATOM 594 C CA . ASP A 1 80 ? 7.851 0.778 -9.400 1.00 97.75 80 ASP A CA 1
ATOM 595 C C . ASP A 1 80 ? 6.704 1.321 -10.257 1.00 97.75 80 ASP A C 1
ATOM 597 O O . ASP A 1 80 ? 6.046 2.272 -9.839 1.00 97.75 80 ASP A O 1
ATOM 601 N N . ASP A 1 81 ? 6.419 0.705 -11.406 1.00 98.38 81 ASP A N 1
ATOM 602 C CA . ASP A 1 81 ? 5.320 1.124 -12.281 1.00 98.38 81 ASP A CA 1
ATOM 603 C C . ASP A 1 81 ? 3.971 0.895 -11.585 1.00 98.38 81 ASP A C 1
ATOM 605 O O . ASP A 1 81 ? 3.116 1.785 -11.542 1.00 98.38 81 ASP A O 1
ATOM 609 N N . THR A 1 82 ? 3.826 -0.252 -10.916 1.00 98.12 82 THR A N 1
ATOM 610 C CA . THR A 1 82 ? 2.702 -0.544 -10.019 1.00 98.12 82 THR A CA 1
ATOM 611 C C . THR A 1 82 ? 2.622 0.469 -8.875 1.00 98.12 82 THR A C 1
ATOM 613 O O . THR A 1 82 ? 1.538 0.973 -8.574 1.00 98.12 82 THR A O 1
ATOM 616 N N . ASN A 1 83 ? 3.749 0.818 -8.242 1.00 98.50 83 ASN A N 1
ATOM 617 C CA . ASN A 1 83 ? 3.753 1.806 -7.160 1.00 98.50 83 ASN A CA 1
ATOM 618 C C . ASN A 1 83 ? 3.335 3.202 -7.653 1.00 98.50 83 ASN A C 1
ATOM 620 O O . ASN A 1 83 ? 2.581 3.885 -6.959 1.00 98.50 83 ASN A O 1
ATOM 624 N N . ILE A 1 84 ? 3.770 3.619 -8.845 1.00 98.75 84 ILE A N 1
ATOM 625 C CA . ILE A 1 84 ? 3.367 4.881 -9.483 1.00 98.75 84 ILE A CA 1
ATOM 626 C C . ILE A 1 84 ? 1.863 4.881 -9.747 1.00 98.75 84 ILE A C 1
ATOM 628 O O . ILE A 1 84 ? 1.171 5.807 -9.319 1.00 98.75 84 ILE A O 1
ATOM 632 N N . TYR A 1 85 ? 1.344 3.829 -10.382 1.00 98.75 85 TYR A N 1
ATOM 633 C CA . TYR A 1 85 ? -0.085 3.688 -10.651 1.00 98.75 85 TYR A CA 1
ATOM 634 C C . TYR A 1 85 ? -0.922 3.769 -9.366 1.00 98.75 85 TYR A C 1
ATOM 636 O O . TYR A 1 85 ? -1.844 4.583 -9.274 1.00 98.75 85 TYR A O 1
ATOM 644 N N . LEU A 1 86 ? -0.574 2.978 -8.348 1.00 98.75 86 LEU A N 1
ATOM 645 C CA . LEU A 1 86 ? -1.307 2.947 -7.081 1.00 98.75 86 LEU A CA 1
ATOM 646 C C . LEU A 1 86 ? -1.209 4.270 -6.320 1.00 98.75 86 LEU A C 1
ATOM 648 O O . LEU A 1 86 ? -2.184 4.684 -5.703 1.00 98.75 86 LEU A O 1
ATOM 652 N N . THR A 1 87 ? -0.074 4.968 -6.403 1.00 98.88 87 THR A N 1
ATOM 653 C CA . THR A 1 87 ? 0.087 6.307 -5.817 1.00 98.88 87 THR A CA 1
ATOM 654 C C . THR A 1 87 ? -0.904 7.293 -6.443 1.00 98.88 87 THR A C 1
ATOM 656 O O . THR A 1 87 ? -1.648 7.950 -5.713 1.00 98.88 87 THR A O 1
ATOM 659 N N . ILE A 1 88 ? -0.986 7.338 -7.781 1.00 98.88 88 ILE A N 1
ATOM 660 C CA . ILE A 1 88 ? -1.960 8.178 -8.503 1.00 98.88 88 ILE A CA 1
ATOM 661 C C . ILE A 1 88 ? -3.384 7.801 -8.093 1.00 98.88 88 ILE A C 1
ATOM 663 O O . ILE A 1 88 ? -4.216 8.672 -7.826 1.00 98.88 88 ILE A O 1
ATOM 667 N N . TYR A 1 89 ? -3.675 6.501 -8.054 1.00 98.75 89 TYR A N 1
ATOM 668 C CA . TYR A 1 89 ? -5.009 6.006 -7.757 1.00 98.75 89 TYR A CA 1
ATOM 669 C C . TYR A 1 89 ? -5.448 6.370 -6.334 1.00 98.75 89 TYR A C 1
ATOM 671 O O . TYR A 1 89 ? -6.501 6.984 -6.156 1.00 98.75 89 TYR A O 1
ATOM 679 N N . CYS A 1 90 ? -4.612 6.100 -5.329 1.00 98.69 90 CYS A N 1
ATOM 680 C CA . CYS A 1 90 ? -4.875 6.474 -3.943 1.00 98.69 90 CYS A CA 1
ATOM 681 C C . CYS A 1 90 ? -5.032 7.989 -3.778 1.00 98.69 90 CYS A C 1
ATOM 683 O O . CYS A 1 90 ? -5.983 8.414 -3.124 1.00 98.69 90 CYS A O 1
ATOM 685 N N . ARG A 1 91 ? -4.182 8.807 -4.418 1.00 98.69 91 ARG A N 1
ATOM 686 C CA . ARG A 1 91 ? -4.296 10.273 -4.352 1.00 98.69 91 ARG A CA 1
ATOM 687 C C . ARG A 1 91 ? -5.608 10.781 -4.949 1.00 98.69 91 ARG A C 1
ATOM 689 O O . ARG A 1 91 ? -6.200 11.709 -4.409 1.00 98.69 91 ARG A O 1
ATOM 696 N N . ARG A 1 92 ? -6.094 10.175 -6.038 1.00 98.31 92 ARG A N 1
ATOM 697 C CA . ARG A 1 92 ? -7.404 10.520 -6.624 1.00 98.31 92 ARG A CA 1
ATOM 698 C C . ARG A 1 92 ? -8.569 10.149 -5.707 1.00 98.31 92 ARG A C 1
ATOM 700 O O . ARG A 1 92 ? -9.532 10.903 -5.628 1.00 98.31 92 ARG A O 1
ATOM 707 N N . LEU A 1 93 ? -8.493 9.004 -5.028 1.00 97.88 93 LEU A N 1
ATOM 708 C CA . LEU A 1 93 ? -9.533 8.554 -4.095 1.00 97.88 93 LEU A CA 1
ATOM 709 C C . LEU A 1 93 ? -9.542 9.353 -2.785 1.00 97.88 93 LEU A C 1
ATOM 711 O O . LEU A 1 93 ? -10.601 9.543 -2.186 1.00 97.88 93 LEU A O 1
ATOM 715 N N . ARG A 1 94 ? -8.364 9.786 -2.334 1.00 97.75 94 ARG A N 1
ATOM 716 C CA . ARG A 1 94 ? -8.138 10.531 -1.096 1.00 97.75 94 ARG A CA 1
ATOM 717 C C . ARG A 1 94 ? -7.130 11.658 -1.338 1.00 97.75 94 ARG A C 1
ATOM 719 O O . ARG A 1 94 ? -5.936 11.478 -1.097 1.00 97.75 94 ARG A O 1
ATOM 726 N N . PRO A 1 95 ? -7.586 12.832 -1.800 1.00 97.94 95 PRO A N 1
ATOM 727 C CA . PRO A 1 95 ? -6.708 13.975 -2.043 1.00 97.94 95 PRO A CA 1
ATOM 728 C C . PRO A 1 95 ? -5.949 14.453 -0.799 1.00 97.94 95 PRO A C 1
ATOM 730 O O . PRO A 1 95 ? -4.902 15.074 -0.937 1.00 97.94 95 PRO A O 1
ATOM 733 N N . ASP A 1 96 ? -6.454 14.136 0.392 1.00 96.88 96 ASP A N 1
ATOM 734 C CA . ASP A 1 96 ? -5.977 14.566 1.707 1.00 96.88 96 ASP A CA 1
ATOM 735 C C . ASP A 1 96 ? -5.063 13.556 2.423 1.00 96.88 96 ASP A C 1
ATOM 737 O O . ASP A 1 96 ? -4.376 13.926 3.371 1.00 96.88 96 ASP A O 1
ATOM 741 N N . VAL A 1 97 ? -5.048 12.283 2.008 1.00 98.00 97 VAL A N 1
ATOM 742 C CA . VAL A 1 97 ? -4.330 11.238 2.757 1.00 98.00 97 VAL A CA 1
ATOM 743 C C . VAL A 1 97 ? -2.819 11.384 2.613 1.00 98.00 97 VAL A C 1
ATOM 745 O O . VAL A 1 97 ? -2.329 11.740 1.542 1.00 98.00 97 VAL A O 1
ATOM 748 N N . GLN A 1 98 ? -2.067 11.047 3.660 1.00 98.56 98 GLN A N 1
ATOM 749 C CA . GLN A 1 98 ? -0.620 10.924 3.541 1.00 98.56 98 GLN A CA 1
ATOM 750 C C . GLN A 1 98 ? -0.265 9.686 2.706 1.00 98.56 98 GLN A C 1
ATOM 752 O O . GLN A 1 98 ? -0.716 8.581 3.006 1.00 98.56 98 GLN A O 1
ATOM 757 N N . ILE A 1 99 ? 0.569 9.838 1.682 1.00 98.88 99 ILE A N 1
ATOM 758 C CA . ILE A 1 99 ? 1.030 8.737 0.835 1.00 98.88 99 ILE A CA 1
ATOM 759 C C . ILE A 1 99 ? 2.547 8.628 0.919 1.00 98.88 99 ILE A C 1
ATOM 761 O O . ILE A 1 99 ? 3.281 9.538 0.535 1.00 98.88 99 ILE A O 1
ATOM 765 N N . ILE A 1 100 ? 3.012 7.472 1.382 1.00 98.75 100 ILE A N 1
ATOM 766 C CA . ILE A 1 100 ? 4.423 7.096 1.403 1.00 98.75 100 ILE A CA 1
ATOM 767 C C . ILE A 1 100 ? 4.599 5.981 0.384 1.00 98.75 100 ILE A C 1
ATOM 769 O O . ILE A 1 100 ? 3.994 4.918 0.514 1.00 98.75 100 ILE A O 1
ATOM 773 N N . SER A 1 101 ? 5.422 6.203 -0.632 1.00 98.56 101 SER A N 1
ATOM 774 C CA . SER A 1 101 ? 5.658 5.203 -1.673 1.00 98.56 101 SER A CA 1
ATOM 775 C C . SER A 1 101 ? 7.094 4.706 -1.648 1.00 98.56 101 SER A C 1
ATOM 777 O O . SER A 1 101 ? 8.007 5.408 -1.222 1.00 98.56 101 SER A O 1
ATOM 779 N N . ARG A 1 102 ? 7.310 3.473 -2.089 1.00 97.75 102 ARG A N 1
ATOM 780 C CA . ARG A 1 102 ? 8.644 2.906 -2.255 1.00 97.75 102 ARG A CA 1
ATOM 781 C C . ARG A 1 102 ? 9.094 3.055 -3.706 1.00 97.75 102 ARG A C 1
ATOM 783 O O . ARG A 1 102 ? 8.379 2.630 -4.610 1.00 97.75 102 ARG A O 1
ATOM 790 N N . ALA A 1 103 ? 10.308 3.552 -3.904 1.00 97.88 103 ALA A N 1
ATOM 791 C CA . ALA A 1 103 ? 11.055 3.397 -5.141 1.00 97.88 103 ALA A CA 1
ATOM 792 C C . ALA A 1 103 ? 12.046 2.236 -5.000 1.00 97.88 103 ALA A C 1
ATOM 794 O O . ALA A 1 103 ? 12.584 1.971 -3.927 1.00 97.88 103 ALA A O 1
ATOM 795 N N . ARG A 1 104 ? 12.296 1.515 -6.086 1.00 96.12 104 ARG A N 1
ATOM 796 C CA . ARG A 1 104 ? 13.433 0.596 -6.200 1.00 96.12 104 ARG A CA 1
ATOM 797 C C . ARG A 1 104 ? 14.559 1.182 -7.021 1.00 96.12 104 ARG A C 1
ATOM 799 O O . ARG A 1 104 ? 15.705 0.767 -6.870 1.00 96.12 104 ARG A O 1
ATOM 806 N N . LEU A 1 105 ? 14.204 2.039 -7.966 1.00 96.44 105 LEU A N 1
ATOM 807 C CA . LEU A 1 105 ? 15.121 2.640 -8.909 1.00 96.44 105 LEU A CA 1
ATOM 808 C C . LEU A 1 105 ? 15.103 4.140 -8.668 1.00 96.44 105 LEU A C 1
ATOM 810 O O . LEU A 1 105 ? 14.058 4.773 -8.780 1.00 96.44 105 LEU A O 1
ATOM 814 N N . GLU A 1 106 ? 16.274 4.709 -8.403 1.00 96.06 106 GLU A N 1
ATOM 815 C CA . GLU A 1 106 ? 16.421 6.126 -8.048 1.00 96.06 106 GLU A CA 1
ATOM 816 C C . GLU A 1 106 ? 15.751 7.065 -9.065 1.00 96.06 106 GLU A C 1
ATOM 818 O O . GLU A 1 106 ? 15.081 8.031 -8.709 1.00 96.06 106 GLU A O 1
ATOM 823 N N . ARG A 1 107 ? 15.821 6.718 -10.358 1.00 96.38 107 ARG A N 1
ATOM 824 C CA . ARG A 1 107 ? 15.173 7.480 -11.439 1.00 96.38 107 ARG A CA 1
ATOM 825 C C . ARG A 1 107 ? 13.653 7.645 -11.272 1.00 96.38 107 ARG A C 1
ATOM 827 O O . ARG A 1 107 ? 13.081 8.576 -11.833 1.00 96.38 107 ARG A O 1
ATOM 834 N N . ASN A 1 108 ? 12.998 6.752 -10.529 1.00 98.06 108 ASN A N 1
ATOM 835 C CA . ASN A 1 108 ? 11.549 6.749 -10.339 1.00 98.06 108 ASN A CA 1
ATOM 836 C C . ASN A 1 108 ? 11.100 7.585 -9.136 1.00 98.06 108 ASN A C 1
ATOM 838 O O . ASN A 1 108 ? 9.912 7.894 -9.038 1.00 98.06 108 ASN A O 1
ATOM 842 N N . VAL A 1 109 ? 12.019 8.024 -8.268 1.00 98.31 109 VAL A N 1
ATOM 843 C CA . VAL A 1 109 ? 11.702 8.827 -7.075 1.00 98.31 109 VAL A CA 1
ATOM 844 C C . VAL A 1 109 ? 10.939 10.102 -7.447 1.00 98.31 109 VAL A C 1
ATOM 846 O O . VAL A 1 109 ? 9.850 10.357 -6.934 1.00 98.31 109 VAL A O 1
ATOM 849 N N . ALA A 1 110 ? 11.446 10.867 -8.419 1.00 98.25 110 ALA A N 1
ATOM 850 C CA . ALA A 1 110 ? 10.785 12.090 -8.881 1.00 98.25 110 ALA A CA 1
ATOM 851 C C . ALA A 1 110 ? 9.405 11.820 -9.510 1.00 98.25 110 ALA A C 1
ATOM 853 O O . ALA A 1 110 ? 8.482 12.623 -9.372 1.00 98.25 110 ALA A O 1
ATOM 854 N N . THR A 1 111 ? 9.240 10.687 -10.199 1.00 98.56 111 THR A N 1
ATOM 855 C CA . THR A 1 111 ? 7.951 10.296 -10.788 1.00 98.56 111 THR A CA 1
ATOM 856 C C . THR A 1 111 ? 6.932 9.929 -9.715 1.00 98.56 111 THR A C 1
ATOM 858 O O . THR A 1 111 ? 5.779 10.332 -9.830 1.00 98.56 111 THR A O 1
ATOM 861 N N . LEU A 1 112 ? 7.347 9.246 -8.647 1.00 98.69 112 LEU A N 1
ATOM 862 C CA . LEU A 1 112 ? 6.484 8.924 -7.510 1.00 98.69 112 LEU A CA 1
ATOM 863 C C . LEU A 1 112 ? 6.004 10.172 -6.762 1.00 98.69 112 LEU A C 1
ATOM 865 O O . LEU A 1 112 ? 4.826 10.268 -6.421 1.00 98.69 112 LEU A O 1
ATOM 869 N N . HIS A 1 113 ? 6.870 11.169 -6.580 1.00 98.62 113 HIS A N 1
ATOM 870 C CA . HIS A 1 113 ? 6.439 12.459 -6.041 1.00 98.62 113 HIS A CA 1
ATOM 871 C C . HIS A 1 113 ? 5.419 13.150 -6.955 1.00 98.62 113 HIS A C 1
ATOM 873 O O . HIS A 1 113 ? 4.361 13.566 -6.488 1.00 98.62 113 HIS A O 1
ATOM 879 N N . ARG A 1 114 ? 5.665 13.196 -8.274 1.00 98.62 114 ARG A N 1
ATOM 880 C CA . ARG A 1 114 ? 4.690 13.739 -9.244 1.00 98.62 114 ARG A CA 1
ATOM 881 C C . ARG A 1 114 ? 3.366 12.972 -9.267 1.00 98.62 114 ARG A C 1
ATOM 883 O O . ARG A 1 114 ? 2.329 13.567 -9.538 1.00 98.62 114 ARG A O 1
ATOM 890 N N . ALA A 1 115 ? 3.394 11.671 -8.988 1.00 98.56 115 ALA A N 1
ATOM 891 C CA . ALA A 1 115 ? 2.204 10.834 -8.868 1.00 98.56 115 ALA A CA 1
ATOM 892 C C . ALA A 1 115 ? 1.344 11.174 -7.636 1.00 98.56 115 ALA A C 1
ATOM 894 O O . ALA A 1 115 ? 0.179 10.783 -7.587 1.00 98.56 115 ALA A O 1
ATOM 895 N N . GLY A 1 116 ? 1.894 11.908 -6.664 1.00 98.62 116 GLY A N 1
ATOM 896 C CA . GLY A 1 116 ? 1.188 12.348 -5.463 1.00 98.62 116 GLY A CA 1
ATOM 897 C C . GLY A 1 116 ? 1.675 11.705 -4.166 1.00 98.62 116 GLY A C 1
ATOM 898 O O . GLY A 1 116 ? 0.955 11.793 -3.170 1.00 98.62 116 GLY A O 1
ATOM 899 N N . ALA A 1 117 ? 2.846 11.057 -4.159 1.00 98.75 117 ALA A N 1
ATOM 900 C CA . ALA A 1 117 ? 3.490 10.628 -2.921 1.00 98.75 117 ALA A CA 1
ATOM 901 C C . ALA A 1 117 ? 4.059 11.841 -2.171 1.00 98.75 117 ALA A C 1
ATOM 903 O O . ALA A 1 117 ? 4.835 12.622 -2.729 1.00 98.75 117 ALA A O 1
ATOM 904 N N . ASP A 1 118 ? 3.717 11.959 -0.891 1.00 98.69 118 ASP A N 1
ATOM 905 C CA . ASP A 1 118 ? 4.261 12.989 -0.002 1.00 98.69 118 ASP A CA 1
ATOM 906 C C . ASP A 1 118 ? 5.708 12.662 0.382 1.00 98.69 118 ASP A C 1
ATOM 908 O O . ASP A 1 118 ? 6.539 13.550 0.561 1.00 98.69 118 ASP A O 1
ATOM 912 N N . PHE A 1 119 ? 6.027 11.368 0.465 1.00 98.38 119 PHE A N 1
ATOM 913 C CA . PHE A 1 119 ? 7.370 10.882 0.742 1.00 98.38 119 PHE A CA 1
ATOM 914 C C . PHE A 1 119 ? 7.692 9.630 -0.074 1.00 98.38 119 PHE A C 1
ATOM 916 O O . PHE A 1 119 ? 6.820 8.787 -0.308 1.00 98.38 119 PHE A O 1
ATOM 923 N N . VAL A 1 120 ? 8.956 9.490 -0.478 1.00 98.06 120 VAL A N 1
ATOM 924 C CA . VAL A 1 120 ? 9.441 8.328 -1.226 1.00 98.06 120 VAL A CA 1
ATOM 925 C C . VAL A 1 120 ? 10.626 7.688 -0.507 1.00 98.06 120 VAL A C 1
ATOM 927 O O . VAL A 1 120 ? 11.600 8.355 -0.173 1.00 98.06 120 VAL A O 1
ATOM 930 N N . LEU A 1 121 ? 10.534 6.378 -0.277 1.00 93.31 121 LEU A N 1
ATOM 931 C CA . LEU A 1 121 ? 11.596 5.536 0.275 1.00 93.31 121 LEU A CA 1
ATOM 932 C C . LEU A 1 121 ? 12.342 4.848 -0.879 1.00 93.31 121 LEU A C 1
ATOM 934 O O . LEU A 1 121 ? 11.738 3.998 -1.536 1.00 93.31 121 LEU A O 1
ATOM 938 N N . SER A 1 122 ? 13.608 5.208 -1.114 1.00 83.56 122 SER A N 1
ATOM 939 C CA . SER A 1 122 ? 14.515 4.586 -2.104 1.00 83.56 122 SER A CA 1
ATOM 940 C C . SER A 1 122 ? 15.443 3.584 -1.414 1.00 83.56 122 SER A C 1
ATOM 942 O O . SER A 1 122 ? 16.044 3.977 -0.386 1.00 83.56 122 SER A O 1
#

Organism: NCBI:txid2364212

Radius of gyration: 13.67 Å; chains: 1; bounding box: 30×42×34 Å

Secondary structure (DSSP, 8-state):
----PPP-SSPEEEE--SHHHHHHHHHHHHTT--EEEEES-GGG---TTTEEES-TTSHHHHHHHTTTT-SEEEE--S-HHHHHHHHHHHHHH-TTSEEEEE-SSGGGHHHHHHHT-SEEE-

Foldseek 3Di:
DPPPDDPPQQAEEEEALDPVSVVVCVVCVVVVGHHAYEHADPVSDDDPVRYQHHDLVDPVSCVVRVLQRHQAYEAEDPDLVVQLVSLLVSCVNPVPHAYEYEDPDPVCQVSSVVSPHPYYHD